Protein AF-A0A6C0CRV8-F1 (afdb_monomer)

pLDDT: mean 71.54, std 23.34, range [31.47, 97.75]

Secondary structure (DSSP, 8-state):
-----------------------------------------------GGG-----TTSPPP-EEEEEETTEEEEEETTS-EE-TT-TT-EE--EE-TTSS-EEEEEEEETTEEEEEEHHHHHHHHHH-PPPTTEEEEESS--B-TTTTS--B---GGGEEEEE---------

InterPro domains:
  IPR003615 HNH nuclease [PF13392] (116-141)
  IPR044925 His-Me finger superfamily [SSF54060] (62-166)

Organism: NCBI:txid1070528

Solvent-accessible surface area (backbone atoms only — not comparable to full-atom values): 11607 Å² total; per-residue (Å²): 138,84,87,87,83,89,83,88,90,81,90,84,85,90,83,89,82,90,80,89,75,90,81,89,78,88,89,87,78,89,86,83,90,88,84,87,84,88,79,89,74,87,70,89,73,76,76,84,82,74,75,70,81,73,65,86,78,65,77,77,91,45,75,31,69,41,73,48,73,76,34,52,34,38,33,24,50,60,25,43,35,29,49,79,88,34,95,84,50,65,42,68,54,44,78,38,89,99,53,44,50,34,28,42,78,42,49,39,49,101,89,43,69,44,78,41,46,38,52,53,51,28,43,34,43,75,76,39,84,78,54,93,62,45,46,71,45,64,77,58,98,47,57,37,83,92,45,104,47,84,28,57,56,32,30,52,89,45,50,43,77,46,75,64,86,80,75,81,81,83,80,126

Mean predicted aligned error: 17.69 Å

Structure (mmCIF, N/CA/C/O backbone):
data_AF-A0A6C0CRV8-F1
#
_entry.id   AF-A0A6C0CRV8-F1
#
loop_
_atom_site.group_PDB
_atom_site.id
_atom_site.type_symbol
_atom_site.label_atom_id
_atom_site.label_alt_id
_atom_site.label_comp_id
_atom_site.label_asym_id
_atom_site.label_entity_id
_atom_site.label_seq_id
_atom_site.pdbx_PDB_ins_code
_atom_site.Cartn_x
_atom_site.Cartn_y
_atom_site.Cartn_z
_atom_site.occupancy
_atom_site.B_iso_or_equiv
_atom_sit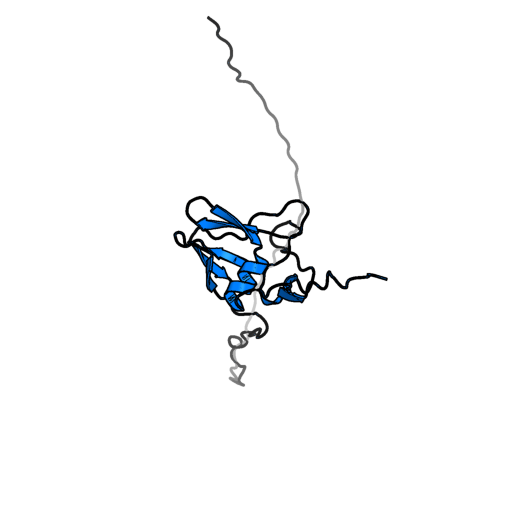e.auth_seq_id
_atom_site.auth_comp_id
_atom_site.auth_asym_id
_atom_site.auth_atom_id
_atom_site.pdbx_PDB_model_num
ATOM 1 N N . MET A 1 1 ? 33.988 26.286 45.593 1.00 41.56 1 MET A N 1
ATOM 2 C CA . MET A 1 1 ? 35.333 26.163 44.985 1.00 41.56 1 MET A CA 1
ATOM 3 C C . MET A 1 1 ? 35.196 25.039 43.976 1.00 41.56 1 MET A C 1
A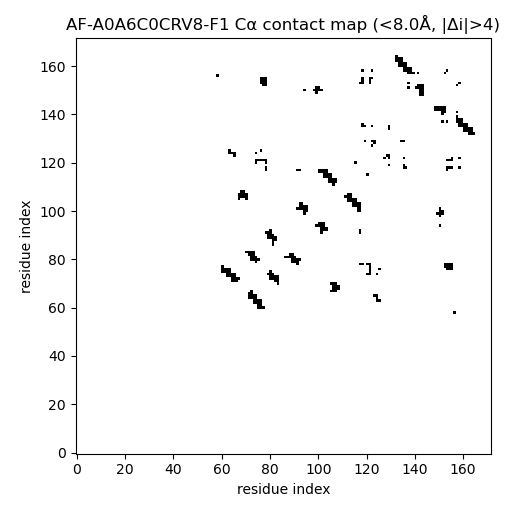TOM 5 O O . MET A 1 1 ? 34.837 23.955 44.400 1.00 41.56 1 MET A O 1
ATOM 9 N N . THR A 1 2 ? 35.120 25.309 42.676 1.00 38.22 2 THR A N 1
ATOM 10 C CA . THR A 1 2 ? 36.248 25.700 41.810 1.00 38.22 2 THR A CA 1
ATOM 11 C C . THR A 1 2 ? 35.751 26.648 40.704 1.00 38.22 2 THR A C 1
ATOM 13 O O . THR A 1 2 ? 34.666 26.449 40.167 1.00 38.22 2 THR A O 1
ATOM 16 N N . ARG A 1 3 ? 36.515 27.720 40.449 1.00 39.59 3 ARG A N 1
ATOM 17 C CA . ARG A 1 3 ? 36.376 28.679 39.330 1.00 39.59 3 ARG A CA 1
ATOM 18 C C . ARG A 1 3 ? 37.114 28.145 38.084 1.00 39.59 3 ARG A C 1
ATOM 20 O O . ARG A 1 3 ? 37.747 27.101 38.203 1.00 39.59 3 ARG A O 1
ATOM 27 N N . LEU A 1 4 ? 37.109 28.947 37.006 1.00 37.34 4 LEU A N 1
ATOM 28 C CA . LEU A 1 4 ? 37.889 28.922 35.742 1.00 37.34 4 LEU A CA 1
ATOM 29 C C . LEU A 1 4 ? 36.976 28.587 34.533 1.00 37.34 4 LEU A C 1
ATOM 31 O O . LEU A 1 4 ? 36.212 27.635 34.623 1.00 37.34 4 LEU A O 1
ATOM 35 N N . ASN A 1 5 ? 36.970 29.287 33.391 1.00 40.09 5 ASN A N 1
ATOM 36 C CA . ASN A 1 5 ? 37.781 30.411 32.909 1.00 40.09 5 ASN A CA 1
ATOM 37 C C . ASN A 1 5 ? 37.083 31.159 31.756 1.00 40.09 5 ASN A C 1
ATOM 39 O O . ASN A 1 5 ? 36.353 30.557 30.972 1.00 40.09 5 ASN A O 1
ATOM 43 N N . GLU A 1 6 ? 37.377 32.455 31.677 1.00 45.81 6 GLU A N 1
ATOM 44 C CA . GLU A 1 6 ? 37.191 33.365 30.542 1.00 45.81 6 GLU A CA 1
ATOM 45 C C . GLU A 1 6 ? 38.154 33.018 29.393 1.00 45.81 6 GLU A C 1
ATOM 47 O O . GLU A 1 6 ? 39.250 32.522 29.650 1.00 45.81 6 GLU A O 1
ATOM 52 N N . TYR A 1 7 ? 37.769 33.342 28.154 1.00 43.34 7 TYR A N 1
ATOM 53 C CA . TYR A 1 7 ? 38.692 33.624 27.049 1.00 43.34 7 TYR A CA 1
ATOM 54 C C . TYR A 1 7 ? 38.061 34.672 26.117 1.00 43.34 7 TYR A C 1
ATOM 56 O O . TYR A 1 7 ? 37.136 34.368 25.364 1.00 43.34 7 TYR A O 1
ATOM 64 N N . GLU A 1 8 ? 38.566 35.903 26.202 1.00 42.16 8 GLU A N 1
ATOM 65 C CA . GLU A 1 8 ? 38.707 36.817 25.062 1.00 42.16 8 GLU A CA 1
ATOM 66 C C . GLU A 1 8 ? 40.108 36.625 24.445 1.00 42.16 8 GLU A C 1
ATOM 68 O O . GLU A 1 8 ? 40.970 36.050 25.112 1.00 42.16 8 GLU A O 1
ATOM 73 N N . ASP A 1 9 ? 40.276 37.110 23.201 1.00 40.38 9 ASP A N 1
ATOM 74 C CA . ASP A 1 9 ? 41.509 37.421 22.427 1.00 40.38 9 ASP A CA 1
ATOM 75 C C . ASP A 1 9 ? 41.538 36.732 21.033 1.00 40.38 9 ASP A C 1
ATOM 77 O O . ASP A 1 9 ? 41.173 35.567 20.929 1.00 40.38 9 ASP A O 1
ATOM 81 N N . TYR A 1 10 ? 42.004 37.282 19.895 1.00 37.84 10 TYR A N 1
ATOM 82 C CA . TYR A 1 10 ? 42.508 38.600 19.460 1.00 37.84 10 TYR A CA 1
ATOM 83 C C . TYR A 1 10 ? 43.011 38.464 17.984 1.00 37.84 10 TYR A C 1
ATOM 85 O O . TYR A 1 10 ? 43.473 37.384 17.622 1.00 37.84 10 TYR A O 1
ATOM 93 N N . TYR A 1 11 ? 42.990 39.555 17.187 1.00 36.72 11 TYR A N 1
ATOM 94 C CA . TYR A 1 11 ? 43.581 39.781 15.828 1.00 36.72 11 TYR A CA 1
ATOM 95 C C . TYR A 1 11 ? 43.076 38.945 14.622 1.00 36.72 11 TYR A C 1
ATOM 97 O O . TYR A 1 11 ? 42.738 37.784 14.764 1.00 36.72 11 TYR A O 1
ATOM 105 N N . GLY A 1 12 ? 43.023 39.404 13.363 1.00 31.47 12 GLY A N 1
ATOM 106 C CA . GLY A 1 12 ? 43.530 40.591 12.664 1.00 31.47 12 GLY A CA 1
ATOM 107 C C . GLY A 1 12 ? 43.972 40.203 11.230 1.00 31.47 12 GLY A C 1
ATOM 108 O O . GLY A 1 12 ? 44.488 39.107 11.042 1.00 31.47 12 GLY A O 1
ATOM 109 N N . HIS A 1 13 ? 43.836 41.137 10.278 1.00 32.47 13 HIS A N 1
ATOM 110 C CA . HIS A 1 13 ? 44.572 41.265 9.000 1.00 32.47 13 HIS A CA 1
ATOM 111 C C . HIS A 1 13 ? 44.026 40.672 7.669 1.00 32.47 13 HIS A C 1
ATOM 113 O O . HIS A 1 13 ? 44.074 39.475 7.415 1.00 32.47 13 HIS A O 1
ATOM 119 N N . ASP A 1 14 ? 43.544 41.604 6.832 1.00 41.69 14 ASP A N 1
ATOM 120 C CA . ASP A 1 14 ? 43.865 41.948 5.429 1.00 41.69 14 ASP A CA 1
ATOM 121 C C . ASP A 1 14 ? 44.073 40.864 4.349 1.00 41.69 14 ASP A C 1
ATOM 123 O O . ASP A 1 14 ? 44.892 39.958 4.470 1.00 41.69 14 ASP A O 1
ATOM 127 N N . GLY A 1 15 ? 43.440 41.093 3.189 1.00 33.12 15 GLY A N 1
ATOM 128 C CA . GLY A 1 15 ? 43.755 40.420 1.925 1.00 33.12 15 GLY A CA 1
ATOM 129 C C . GLY A 1 15 ? 43.020 41.026 0.723 1.00 33.12 15 GLY A C 1
ATOM 130 O O . GLY A 1 15 ? 41.924 40.591 0.388 1.00 33.12 15 GLY A O 1
ATOM 131 N N . TYR A 1 16 ? 43.634 42.032 0.093 1.00 41.66 16 TYR A N 1
ATOM 132 C CA . TYR A 1 16 ? 43.293 42.579 -1.229 1.00 41.66 16 TYR A CA 1
ATOM 133 C C . TYR A 1 16 ? 43.469 41.531 -2.338 1.00 41.66 16 TYR A C 1
ATOM 135 O O . TYR A 1 16 ? 44.472 40.825 -2.306 1.00 41.66 16 TYR A O 1
ATOM 143 N N . TYR A 1 17 ? 42.600 41.538 -3.359 1.00 39.66 17 TYR A N 1
ATOM 144 C CA . TYR A 1 17 ? 42.992 41.266 -4.751 1.00 39.66 17 TYR A CA 1
ATOM 145 C C . TYR A 1 17 ? 42.142 42.080 -5.736 1.00 39.66 17 TYR A C 1
ATOM 147 O O . TYR A 1 17 ? 40.917 41.967 -5.764 1.00 39.66 17 TYR A O 1
ATOM 155 N N . ASP A 1 18 ? 42.856 42.883 -6.525 1.00 38.06 18 ASP A N 1
ATOM 156 C CA . ASP A 1 18 ? 42.438 43.572 -7.742 1.00 38.06 18 ASP A CA 1
ATOM 157 C C . ASP A 1 18 ? 41.927 42.600 -8.814 1.00 38.06 18 ASP A C 1
ATOM 159 O O . ASP A 1 18 ? 42.486 41.518 -9.005 1.00 38.06 18 ASP A O 1
ATOM 163 N N . TYR A 1 19 ? 40.941 43.050 -9.589 1.00 39.75 19 TYR A N 1
ATOM 164 C CA . TYR A 1 19 ? 40.805 42.665 -10.991 1.00 39.75 19 TYR A CA 1
ATOM 165 C C . TYR A 1 19 ? 40.450 43.911 -11.805 1.00 39.75 19 TYR A C 1
ATOM 167 O O . TYR A 1 19 ? 39.303 44.358 -11.822 1.00 39.75 19 TYR A O 1
ATOM 175 N N . ASP A 1 20 ? 41.465 44.456 -12.472 1.00 45.41 20 ASP A N 1
ATOM 176 C CA . ASP A 1 20 ? 41.305 45.268 -13.672 1.00 45.41 20 ASP A CA 1
ATOM 177 C C . ASP A 1 20 ? 40.748 44.388 -14.799 1.00 45.41 20 ASP A C 1
ATOM 179 O O . ASP A 1 20 ? 41.268 43.306 -15.079 1.00 45.41 20 ASP A O 1
ATOM 183 N N . SER A 1 21 ? 39.732 44.883 -15.500 1.00 42.47 21 SER A N 1
ATOM 184 C CA . SER A 1 21 ? 39.644 44.693 -16.946 1.00 42.47 21 SER A CA 1
ATOM 185 C C . SER A 1 21 ? 38.804 45.813 -17.536 1.00 42.47 21 SER A C 1
ATOM 187 O O . SER A 1 21 ? 37.580 45.846 -17.405 1.00 42.47 21 SER A O 1
ATOM 189 N N . ASP A 1 22 ? 39.514 46.713 -18.204 1.00 46.47 22 ASP A N 1
ATOM 190 C CA . ASP A 1 22 ? 39.023 47.665 -19.186 1.00 46.47 22 ASP A CA 1
ATOM 191 C C . ASP A 1 22 ? 37.931 47.080 -20.087 1.00 46.47 22 ASP A C 1
ATOM 193 O O . ASP A 1 22 ? 38.105 45.992 -20.631 1.00 46.47 22 ASP A O 1
ATOM 197 N N . HIS A 1 23 ? 36.882 47.867 -20.338 1.00 36.47 23 HIS A N 1
ATOM 198 C CA . HIS A 1 23 ? 36.414 48.167 -21.694 1.00 36.47 23 HIS A CA 1
ATOM 199 C C . HIS A 1 23 ? 35.621 49.478 -21.696 1.00 36.47 23 HIS A C 1
ATOM 201 O O . HIS A 1 23 ? 34.464 49.566 -21.290 1.00 36.47 23 HIS A O 1
ATOM 207 N N . THR A 1 24 ? 36.298 50.516 -22.174 1.00 42.22 24 THR A N 1
ATOM 208 C CA . THR A 1 24 ? 35.723 51.745 -22.707 1.00 42.22 24 THR A CA 1
ATOM 209 C C . THR A 1 24 ? 35.045 51.460 -24.049 1.00 42.22 24 THR A C 1
ATOM 211 O O . THR A 1 24 ? 35.589 50.722 -24.861 1.00 42.22 24 THR A O 1
ATOM 214 N N . TYR A 1 25 ? 33.854 52.019 -24.271 1.00 40.31 25 TYR A N 1
ATOM 215 C CA . TYR A 1 25 ? 33.506 52.914 -25.388 1.00 40.31 25 TYR A CA 1
ATOM 216 C C . TYR A 1 25 ? 32.019 53.277 -25.275 1.00 40.31 25 TYR A C 1
ATOM 218 O O . TYR A 1 25 ? 31.136 52.445 -25.470 1.00 40.31 25 TYR A O 1
ATOM 226 N N . SER A 1 26 ? 31.758 54.545 -24.960 1.00 44.75 26 SER A N 1
ATOM 227 C CA . SER A 1 26 ? 30.507 55.207 -25.318 1.00 44.75 26 SER A CA 1
ATOM 228 C C . SER A 1 26 ? 30.484 55.437 -26.826 1.00 44.75 26 SER A C 1
ATOM 230 O O . SER A 1 26 ? 31.525 55.770 -27.391 1.00 44.75 26 SER A O 1
ATOM 232 N N . ASN A 1 27 ? 29.310 55.375 -27.445 1.00 38.31 27 ASN A N 1
ATOM 233 C CA . ASN A 1 27 ? 28.951 56.317 -28.500 1.00 38.31 27 ASN A CA 1
ATOM 234 C C . ASN A 1 27 ? 27.432 56.475 -28.522 1.00 38.31 27 ASN A C 1
ATOM 236 O O . ASN A 1 27 ? 26.690 55.535 -28.793 1.00 38.31 27 ASN A O 1
ATOM 240 N N . ASP A 1 28 ? 27.033 57.686 -28.178 1.00 48.62 28 ASP A N 1
ATOM 241 C CA . ASP A 1 28 ? 25.708 58.266 -28.267 1.00 48.62 28 ASP A CA 1
ATOM 242 C C . ASP A 1 28 ? 25.838 59.358 -29.328 1.00 48.62 28 ASP A C 1
ATOM 244 O O . ASP A 1 28 ? 26.525 60.324 -29.032 1.00 48.62 28 ASP A O 1
ATOM 248 N N . GLU A 1 29 ? 25.294 59.173 -30.538 1.00 42.88 29 GLU A N 1
ATOM 249 C CA . GLU A 1 29 ? 24.911 60.254 -31.470 1.00 42.88 29 GLU A CA 1
ATOM 250 C C . GLU A 1 29 ? 23.824 59.730 -32.439 1.00 42.88 29 GLU A C 1
ATOM 252 O O . GLU A 1 29 ? 24.088 58.920 -33.328 1.00 42.88 29 GLU A O 1
ATOM 257 N N . ASN A 1 30 ? 22.577 60.128 -32.158 1.00 45.41 30 ASN A N 1
ATOM 258 C CA . ASN A 1 30 ? 21.535 60.640 -33.066 1.00 45.41 30 ASN A CA 1
ATOM 259 C C . ASN A 1 30 ? 21.743 60.518 -34.597 1.00 45.41 30 ASN A C 1
ATOM 261 O O . ASN A 1 30 ? 22.773 60.935 -35.113 1.00 45.41 30 ASN A O 1
ATOM 265 N N . ASP A 1 31 ? 20.717 60.082 -35.346 1.00 40.25 31 ASP A N 1
ATOM 266 C CA . ASP A 1 31 ? 19.766 61.000 -36.020 1.00 40.25 31 ASP A CA 1
ATOM 267 C C . ASP A 1 31 ? 18.857 60.314 -37.075 1.00 40.25 31 ASP A C 1
ATOM 269 O O . ASP A 1 31 ? 19.285 59.473 -37.863 1.00 40.25 31 ASP A O 1
ATOM 273 N N . GLU A 1 32 ? 17.603 60.781 -37.074 1.00 47.16 32 GLU A N 1
ATOM 274 C CA . GLU A 1 32 ? 16.663 60.965 -38.199 1.00 47.16 32 GLU A CA 1
ATOM 275 C C . GLU A 1 32 ? 15.833 59.800 -38.811 1.00 47.16 32 GLU A C 1
ATOM 277 O O . GLU A 1 32 ? 16.284 58.976 -39.603 1.00 47.16 32 GLU A O 1
ATOM 282 N N . ASP A 1 33 ? 14.536 59.848 -38.457 1.00 46.44 33 ASP A N 1
ATOM 283 C CA . ASP A 1 33 ? 13.328 59.907 -39.304 1.00 46.44 33 ASP A CA 1
ATOM 284 C C . ASP A 1 33 ? 13.120 58.938 -40.483 1.00 46.44 33 ASP A C 1
ATOM 286 O O . ASP A 1 33 ? 13.703 59.106 -41.546 1.00 46.44 33 ASP A O 1
ATOM 290 N N . PHE A 1 34 ? 12.081 58.087 -40.386 1.00 39.91 34 PHE A N 1
ATOM 291 C CA . PHE A 1 34 ? 11.121 57.890 -41.487 1.00 39.91 34 PHE A CA 1
ATOM 292 C C . PHE A 1 34 ? 9.712 57.505 -40.988 1.00 39.91 34 PHE A C 1
ATOM 294 O O . PHE A 1 34 ? 9.523 56.670 -40.105 1.00 39.91 34 PHE A O 1
ATOM 301 N N . ILE A 1 35 ? 8.722 58.167 -41.588 1.00 43.00 35 ILE A N 1
ATOM 302 C CA . ILE A 1 35 ? 7.283 58.199 -41.289 1.00 43.00 35 ILE A CA 1
ATOM 303 C C . ILE A 1 35 ? 6.522 57.195 -42.186 1.00 43.00 35 ILE A C 1
ATOM 305 O O . ILE A 1 35 ? 6.716 57.209 -43.394 1.00 43.00 35 ILE A O 1
ATOM 309 N N . TYR A 1 36 ? 5.654 56.395 -41.539 1.00 45.19 36 TYR A N 1
ATOM 310 C CA . TYR A 1 36 ? 4.394 55.722 -41.940 1.00 45.19 36 TYR A CA 1
ATOM 311 C C . TYR A 1 36 ? 4.273 55.008 -43.303 1.00 45.19 36 TYR A C 1
ATOM 313 O O . TYR A 1 36 ? 4.323 55.638 -44.349 1.00 45.19 36 TYR A O 1
ATOM 321 N N . ASP A 1 37 ? 3.859 53.734 -43.264 1.00 35.59 37 ASP A N 1
ATOM 322 C CA . ASP A 1 37 ? 2.534 53.379 -43.795 1.00 35.59 37 ASP A CA 1
ATOM 323 C C . ASP A 1 37 ? 1.985 52.087 -43.174 1.00 35.59 37 ASP A C 1
ATOM 325 O O . ASP A 1 37 ? 2.683 51.089 -42.992 1.00 35.59 37 ASP A O 1
ATOM 329 N N . ALA A 1 38 ? 0.709 52.152 -42.800 1.00 48.66 38 ALA A N 1
ATOM 330 C CA . ALA A 1 38 ? -0.064 51.050 -42.266 1.00 48.66 38 ALA A CA 1
ATOM 331 C C . ALA A 1 38 ? -0.729 50.297 -43.421 1.00 48.66 38 ALA A C 1
ATOM 333 O O . ALA A 1 38 ? -1.659 50.816 -44.030 1.00 48.66 38 ALA A O 1
ATOM 334 N N . GLU A 1 39 ? -0.339 49.045 -43.648 1.00 44.72 39 GLU A N 1
ATOM 335 C CA . GLU A 1 39 ? -1.225 48.070 -44.283 1.00 44.72 39 GLU A CA 1
ATOM 336 C C . GLU A 1 39 ? -1.476 46.920 -43.316 1.00 44.72 39 GLU A C 1
ATOM 338 O O . GLU A 1 39 ? -0.666 46.029 -43.070 1.00 44.72 39 GLU A O 1
ATOM 343 N N . PHE A 1 40 ? -2.650 47.031 -42.710 1.00 44.53 40 PHE A N 1
ATOM 344 C CA . PHE A 1 40 ? -3.302 46.053 -41.873 1.00 44.53 40 PHE A CA 1
ATOM 345 C C . PHE A 1 40 ? -3.641 44.834 -42.736 1.00 44.53 40 PHE A C 1
ATOM 347 O O . PHE A 1 40 ? -4.651 44.834 -43.437 1.00 44.53 40 PHE A O 1
ATOM 354 N N . ASN A 1 41 ? -2.805 43.801 -42.684 1.00 37.41 41 ASN A N 1
ATOM 355 C CA . ASN A 1 41 ? -3.185 42.473 -43.142 1.00 37.41 41 ASN A CA 1
ATOM 356 C C . ASN A 1 41 ? -3.258 41.557 -41.915 1.00 37.41 41 ASN A C 1
ATOM 358 O O . ASN A 1 41 ? -2.277 40.926 -41.524 1.00 37.41 41 ASN A O 1
ATOM 362 N N . ILE A 1 42 ? -4.422 41.565 -41.251 1.00 45.56 42 ILE A N 1
ATOM 363 C CA . ILE A 1 42 ? -4.807 40.497 -40.323 1.00 45.56 42 ILE A CA 1
ATOM 364 C C . ILE A 1 42 ? -5.121 39.288 -41.197 1.00 45.56 42 ILE A C 1
ATOM 366 O O . ILE A 1 42 ? -6.266 39.063 -41.579 1.00 45.56 42 ILE A O 1
ATOM 370 N N . ASP A 1 43 ? -4.080 38.530 -41.520 1.00 40.38 43 ASP A N 1
ATOM 371 C CA . ASP A 1 43 ? -4.239 37.107 -41.756 1.00 40.38 43 ASP A CA 1
ATOM 372 C C . ASP A 1 43 ? -4.039 36.412 -40.411 1.00 40.38 43 ASP A C 1
ATOM 374 O O . ASP A 1 43 ? -3.020 36.561 -39.735 1.00 40.38 43 ASP A O 1
ATOM 378 N N . SER A 1 44 ? -5.103 35.727 -40.007 1.00 55.22 44 SER A N 1
ATOM 379 C CA . SER A 1 44 ? -5.254 34.921 -38.805 1.00 55.22 44 SER A CA 1
ATOM 380 C C . SER A 1 44 ? -3.993 34.136 -38.448 1.00 55.22 44 SER A C 1
ATOM 382 O O . SER A 1 44 ? -3.619 33.212 -39.171 1.00 55.22 44 SER A O 1
ATOM 384 N N . TYR A 1 45 ? -3.411 34.428 -37.289 1.00 48.16 45 TYR A N 1
ATOM 385 C CA . TYR A 1 45 ? -2.581 33.460 -36.589 1.00 48.16 45 TYR A CA 1
ATOM 386 C C . TYR A 1 45 ? -3.260 33.139 -35.271 1.00 48.16 45 TYR A C 1
ATOM 388 O O . TYR A 1 45 ? -3.534 34.018 -34.456 1.00 48.16 45 TYR A O 1
ATOM 396 N N . GLU A 1 46 ? -3.641 31.871 -35.189 1.00 48.47 46 GLU A N 1
ATOM 397 C CA . GLU A 1 46 ? -4.328 31.217 -34.091 1.00 48.47 46 GLU A CA 1
ATOM 398 C C . GLU A 1 46 ? -3.647 31.534 -32.760 1.00 48.47 46 GLU A C 1
ATOM 400 O O . GLU A 1 46 ? -2.420 31.601 -32.668 1.00 48.47 46 GLU A O 1
ATOM 405 N N . ASP A 1 47 ? -4.479 31.758 -31.748 1.00 49.75 47 ASP A N 1
ATOM 406 C CA . ASP A 1 47 ? -4.076 31.989 -30.370 1.00 49.75 47 ASP A CA 1
ATOM 407 C C . ASP A 1 47 ? -3.106 30.876 -29.915 1.00 49.75 47 ASP A C 1
ATOM 409 O O . ASP A 1 47 ? -3.491 29.700 -29.911 1.00 49.75 47 ASP A O 1
ATOM 413 N N . PRO A 1 48 ? -1.840 31.187 -29.576 1.00 49.62 48 PRO A N 1
ATOM 414 C CA . PRO A 1 48 ? -0.869 30.179 -29.159 1.00 49.62 48 PRO A CA 1
ATOM 415 C C . PRO A 1 48 ? -1.188 29.552 -27.789 1.00 49.62 48 PRO A C 1
ATOM 417 O O . PRO A 1 48 ? -0.461 28.654 -27.361 1.00 49.62 48 PRO A O 1
ATOM 420 N N . ASP A 1 49 ? -2.269 29.970 -27.123 1.00 50.59 49 ASP A N 1
ATOM 421 C CA . ASP A 1 49 ? -2.608 29.527 -25.769 1.00 50.59 49 ASP A CA 1
ATOM 422 C C . ASP A 1 49 ? -3.439 28.227 -25.698 1.00 50.59 49 ASP A C 1
ATOM 424 O O . ASP A 1 49 ? -3.619 27.685 -24.606 1.00 50.59 49 ASP A O 1
ATOM 428 N N . ASP A 1 50 ? -3.877 27.653 -26.828 1.00 47.06 50 ASP A N 1
ATOM 429 C CA . ASP A 1 50 ? -4.771 26.476 -26.832 1.00 47.06 50 ASP A CA 1
ATOM 430 C C . ASP A 1 50 ? -4.113 25.131 -27.200 1.00 47.06 50 ASP A C 1
ATOM 432 O O . ASP A 1 50 ? -4.790 24.101 -27.276 1.00 47.06 50 ASP A O 1
ATOM 436 N N . ILE A 1 51 ? -2.782 25.066 -27.332 1.00 53.28 51 ILE A N 1
ATOM 437 C CA . ILE A 1 51 ? -2.067 23.774 -27.363 1.00 53.28 51 ILE A CA 1
ATOM 438 C C . ILE A 1 51 ? -1.602 23.425 -25.948 1.00 53.28 51 ILE A C 1
ATOM 440 O O . ILE A 1 51 ? -0.413 23.338 -25.636 1.00 53.28 51 ILE A O 1
ATOM 444 N N . ILE A 1 52 ? -2.570 23.165 -25.070 1.00 53.72 52 ILE A N 1
ATOM 445 C CA . ILE A 1 52 ? -2.315 22.335 -23.896 1.00 53.72 52 ILE A CA 1
ATOM 446 C C . ILE A 1 52 ? -2.123 20.926 -24.448 1.00 53.72 52 ILE A C 1
ATOM 448 O O . ILE A 1 52 ? -3.098 20.255 -24.791 1.00 53.72 52 ILE A O 1
ATOM 452 N N . TYR A 1 53 ? -0.869 20.485 -24.564 1.00 48.03 53 TYR A N 1
ATOM 453 C CA . TYR A 1 53 ? -0.540 19.078 -24.761 1.00 48.03 53 TYR A CA 1
ATOM 454 C C . TYR A 1 53 ? -1.217 18.284 -23.643 1.00 48.03 53 TYR A C 1
ATOM 456 O O . TYR A 1 53 ? -0.717 18.174 -22.524 1.00 48.03 53 TYR A O 1
ATOM 464 N N . LYS A 1 54 ? -2.413 17.775 -23.930 1.00 46.19 54 LYS A N 1
ATOM 465 C CA . LYS A 1 54 ? -3.086 16.795 -23.100 1.00 46.19 54 LYS A CA 1
ATOM 466 C C . LYS A 1 54 ? -2.321 15.511 -23.346 1.00 46.19 54 LYS A C 1
ATOM 468 O O . LYS A 1 54 ? -2.574 14.802 -24.314 1.00 46.19 54 LYS A O 1
ATOM 473 N N . ASP A 1 55 ? -1.315 15.280 -22.521 1.00 48.91 55 ASP A N 1
ATOM 474 C CA . ASP A 1 55 ? -0.665 13.989 -22.455 1.00 48.91 55 ASP A CA 1
ATOM 475 C C . ASP A 1 55 ? -1.705 12.983 -21.945 1.00 48.91 55 ASP A C 1
ATOM 477 O O . ASP A 1 55 ? -1.958 12.845 -20.748 1.00 48.91 55 ASP A O 1
ATOM 481 N N . GLU A 1 56 ? -2.405 12.345 -22.882 1.00 51.06 56 GLU A N 1
ATOM 482 C CA . GLU A 1 56 ? -3.428 11.333 -22.616 1.00 51.06 56 GLU A CA 1
ATOM 483 C C . GLU A 1 56 ? -2.831 10.040 -22.037 1.00 51.06 56 GLU A C 1
ATOM 485 O O . GLU A 1 56 ? -3.575 9.098 -21.763 1.00 51.06 56 GLU A O 1
ATOM 490 N N . THR A 1 57 ? -1.512 9.986 -21.811 1.00 54.00 57 THR A N 1
ATOM 491 C CA . THR A 1 57 ? -0.851 8.829 -21.200 1.00 54.00 57 THR A CA 1
ATOM 492 C C . THR A 1 57 ? -0.613 8.965 -19.702 1.00 54.00 57 THR A C 1
ATOM 494 O O . THR A 1 57 ? -0.362 7.955 -19.047 1.00 54.00 57 THR A O 1
ATOM 497 N N . GLN A 1 58 ? -0.760 10.160 -19.118 1.00 55.59 58 GLN A N 1
ATOM 498 C CA . GLN A 1 58 ? -0.589 10.320 -17.677 1.00 55.59 58 GLN A CA 1
ATOM 499 C C . GLN A 1 58 ? -1.864 9.889 -16.947 1.00 55.59 58 GLN A C 1
ATOM 501 O O . GLN A 1 58 ? -2.913 10.542 -17.019 1.00 55.59 58 GLN A O 1
ATOM 506 N N . SER A 1 59 ? -1.786 8.753 -16.252 1.00 63.88 59 SER A N 1
ATOM 507 C CA . SER A 1 59 ? -2.867 8.272 -15.400 1.00 63.88 59 SER A CA 1
ATOM 508 C C . SER A 1 59 ? -3.292 9.386 -14.431 1.00 63.88 59 SER A C 1
ATOM 510 O O . SER A 1 59 ? -2.475 9.990 -13.734 1.00 63.88 59 SER A O 1
ATOM 512 N N . ARG A 1 60 ? -4.590 9.728 -14.424 1.00 80.31 60 ARG A N 1
ATOM 513 C CA . ARG A 1 60 ? -5.104 10.777 -13.532 1.00 80.31 60 ARG A CA 1
ATOM 514 C C . ARG A 1 60 ? -4.815 10.377 -12.091 1.00 80.31 60 ARG A C 1
ATOM 516 O O . ARG A 1 60 ? -5.149 9.268 -11.687 1.00 80.31 60 ARG A O 1
ATOM 523 N N . PHE A 1 61 ? -4.233 11.292 -11.325 1.00 89.44 61 PHE A N 1
ATOM 524 C CA . PHE A 1 61 ? -4.015 11.089 -9.900 1.00 89.44 61 PHE A CA 1
ATOM 525 C C . PHE A 1 61 ? -5.355 10.842 -9.189 1.00 89.44 61 PHE A C 1
ATOM 527 O O . PHE A 1 61 ? -6.264 11.674 -9.251 1.00 89.44 61 PHE A O 1
ATOM 534 N N . GLU A 1 62 ? -5.482 9.689 -8.538 1.00 95.06 62 GLU A N 1
ATOM 535 C CA . GLU A 1 62 ? -6.723 9.195 -7.934 1.00 95.06 62 GLU A CA 1
ATOM 536 C C . GLU A 1 62 ? -6.444 8.659 -6.526 1.00 95.06 62 GLU A C 1
ATOM 538 O O . GLU A 1 62 ? -5.395 8.065 -6.284 1.00 95.06 62 GLU A O 1
ATOM 543 N N . TRP A 1 63 ? -7.400 8.838 -5.607 1.00 95.44 63 TRP A N 1
ATOM 544 C CA . TRP A 1 63 ? -7.402 8.236 -4.271 1.00 95.44 63 TRP A CA 1
ATOM 545 C C . TRP A 1 63 ? -8.565 7.260 -4.122 1.00 95.44 63 TRP A C 1
ATOM 547 O O . TRP A 1 63 ? -9.686 7.564 -4.533 1.00 95.44 63 TRP A O 1
ATOM 557 N N . ARG A 1 64 ? -8.324 6.125 -3.461 1.00 96.69 64 ARG A N 1
ATOM 558 C CA . ARG A 1 64 ? -9.352 5.143 -3.103 1.00 96.69 64 ARG A CA 1
ATOM 559 C C . ARG A 1 64 ? -9.254 4.712 -1.653 1.00 96.69 64 ARG A C 1
ATOM 561 O O . ARG A 1 64 ? -8.172 4.626 -1.081 1.00 96.69 64 ARG A O 1
ATOM 568 N N . SER A 1 65 ? -10.408 4.409 -1.071 1.00 95.62 65 SER A N 1
ATOM 569 C CA . SER A 1 65 ? -10.494 3.886 0.288 1.00 95.62 65 SER A CA 1
ATOM 570 C C . SER A 1 65 ? -10.341 2.369 0.298 1.00 95.62 65 SER A C 1
ATOM 572 O O . SER A 1 65 ? -10.997 1.682 -0.481 1.00 95.62 65 SER A O 1
ATOM 574 N N . ILE A 1 66 ? -9.548 1.849 1.230 1.00 95.69 66 ILE A N 1
ATOM 575 C CA . ILE A 1 66 ? -9.487 0.418 1.545 1.00 95.69 66 ILE A CA 1
ATOM 576 C C . ILE A 1 66 ? -9.632 0.219 3.051 1.00 95.69 66 ILE A C 1
ATOM 578 O O . ILE A 1 66 ? -9.086 0.990 3.842 1.00 95.69 66 ILE A O 1
ATOM 582 N N . THR A 1 67 ? -10.359 -0.820 3.456 1.00 94.94 67 THR A N 1
ATOM 583 C CA . THR A 1 67 ? -10.492 -1.210 4.862 1.00 94.94 67 THR A CA 1
ATOM 584 C C . THR A 1 67 ? -9.751 -2.516 5.102 1.00 94.94 67 THR A C 1
ATOM 586 O O . THR A 1 67 ? -10.026 -3.524 4.459 1.00 94.94 67 THR A O 1
ATOM 589 N N . ILE A 1 68 ? -8.815 -2.490 6.047 1.00 92.62 68 ILE A N 1
ATOM 590 C CA . ILE A 1 68 ? -8.005 -3.634 6.457 1.00 92.62 68 ILE A CA 1
ATOM 591 C C . ILE A 1 68 ? -8.196 -3.821 7.959 1.00 92.62 68 ILE A C 1
ATOM 593 O O . ILE A 1 68 ? -7.713 -3.019 8.763 1.00 92.62 68 ILE A O 1
ATOM 597 N N . GLY A 1 69 ? -8.916 -4.879 8.335 1.00 90.88 69 GLY A N 1
ATOM 598 C CA . GLY A 1 69 ? -9.345 -5.075 9.719 1.00 90.88 69 GLY A CA 1
ATOM 599 C C . GLY A 1 69 ? -10.150 -3.869 10.215 1.00 90.88 69 GLY A C 1
ATOM 600 O O . GLY A 1 69 ? -11.113 -3.463 9.570 1.00 90.88 69 GLY A O 1
ATOM 601 N N . ASP A 1 70 ? -9.711 -3.267 11.321 1.00 88.94 70 ASP A N 1
ATOM 602 C CA . ASP A 1 70 ? -10.338 -2.087 11.936 1.00 88.94 70 ASP A CA 1
ATOM 603 C C . ASP A 1 70 ? -9.875 -0.737 11.341 1.00 88.94 70 ASP A C 1
ATOM 605 O O . ASP A 1 70 ? -10.308 0.323 11.803 1.00 88.94 70 ASP A O 1
ATOM 609 N N . THR A 1 71 ? -8.966 -0.734 10.357 1.00 90.69 71 THR A N 1
ATOM 610 C CA . THR A 1 71 ? -8.375 0.500 9.812 1.00 90.69 71 THR A CA 1
ATOM 611 C C . THR A 1 71 ? -8.842 0.771 8.387 1.00 90.69 71 THR A C 1
ATOM 613 O O . THR A 1 71 ? -8.618 -0.037 7.491 1.00 90.69 71 THR A O 1
ATOM 616 N N . THR A 1 72 ? -9.408 1.957 8.153 1.00 93.94 72 THR A N 1
ATOM 617 C CA . THR A 1 72 ? -9.692 2.468 6.803 1.00 93.94 72 THR A CA 1
ATOM 618 C C . THR A 1 72 ? -8.599 3.437 6.371 1.00 93.94 72 THR A C 1
ATOM 620 O O . THR A 1 72 ? -8.366 4.431 7.049 1.00 93.94 72 THR A O 1
ATOM 623 N N . LEU A 1 73 ? -7.943 3.168 5.247 1.00 94.50 73 LEU A N 1
ATOM 624 C CA . LEU A 1 73 ? -6.884 3.992 4.659 1.00 94.50 73 LEU A CA 1
ATOM 625 C C . LEU A 1 73 ? -7.381 4.637 3.361 1.00 94.50 73 LEU A C 1
ATOM 627 O O . LEU A 1 73 ? -8.213 4.049 2.671 1.00 94.50 73 LEU A O 1
ATOM 631 N N . GLN A 1 74 ? -6.841 5.803 3.004 1.00 95.75 74 GLN A N 1
ATOM 632 C CA . GLN A 1 74 ? -6.895 6.304 1.626 1.00 95.75 74 GLN A CA 1
ATOM 633 C C . GLN A 1 74 ? -5.564 5.992 0.944 1.00 95.75 74 GLN A C 1
ATOM 635 O O . GLN A 1 74 ? -4.504 6.278 1.503 1.00 95.75 74 GLN A O 1
ATOM 640 N N . ILE A 1 75 ? -5.622 5.420 -0.252 1.00 96.81 75 ILE A N 1
ATOM 641 C CA . ILE A 1 75 ? -4.472 4.991 -1.047 1.00 96.81 75 ILE A CA 1
ATOM 642 C C . ILE A 1 75 ? -4.527 5.712 -2.390 1.00 96.81 75 ILE A C 1
ATOM 644 O O . ILE A 1 75 ? -5.552 5.645 -3.072 1.00 96.81 75 ILE A O 1
ATOM 648 N N . SER A 1 76 ? -3.459 6.411 -2.770 1.00 96.50 76 SER A N 1
ATOM 649 C CA . SER A 1 76 ? -3.350 6.979 -4.111 1.00 96.50 76 SER A CA 1
ATOM 650 C C . SER A 1 76 ? -2.916 5.915 -5.117 1.00 96.50 76 SER A C 1
ATOM 652 O O . SER A 1 76 ? -2.231 4.952 -4.765 1.00 96.50 76 SER A O 1
ATOM 654 N N . ASN A 1 77 ? -3.222 6.124 -6.397 1.00 95.88 77 ASN A N 1
ATOM 655 C CA . ASN A 1 77 ? -2.693 5.297 -7.487 1.00 95.88 77 ASN A CA 1
ATOM 656 C C . ASN A 1 77 ? -1.165 5.407 -7.663 1.00 95.88 77 ASN A C 1
ATOM 658 O O . ASN A 1 77 ? -0.621 4.715 -8.513 1.00 95.88 77 ASN A O 1
ATOM 662 N N . THR A 1 78 ? -0.481 6.249 -6.882 1.00 94.38 78 THR A N 1
ATOM 663 C CA . THR A 1 78 ? 0.983 6.440 -6.874 1.00 94.38 78 THR A CA 1
ATOM 664 C C . THR A 1 78 ? 1.659 5.881 -5.611 1.00 94.38 78 THR A C 1
ATOM 666 O O . THR A 1 78 ? 2.840 6.107 -5.353 1.00 94.38 78 THR A O 1
ATOM 669 N N . GLY A 1 79 ? 0.905 5.184 -4.752 1.00 94.50 79 GLY A N 1
ATOM 670 C CA . GLY A 1 79 ? 1.435 4.595 -3.518 1.00 94.50 79 GLY A CA 1
ATOM 671 C C . GLY A 1 79 ? 1.584 5.549 -2.335 1.00 94.50 79 GLY A C 1
ATOM 672 O O . GLY A 1 79 ? 2.216 5.186 -1.341 1.00 94.50 79 GLY A O 1
ATOM 673 N N . ALA A 1 80 ? 0.987 6.741 -2.396 1.00 94.44 80 ALA A N 1
ATOM 674 C CA . ALA A 1 80 ? 0.817 7.585 -1.221 1.00 94.44 80 ALA A CA 1
ATOM 675 C C . ALA A 1 80 ? -0.318 7.032 -0.348 1.00 94.44 80 ALA A C 1
ATOM 677 O O . ALA A 1 80 ? -1.377 6.645 -0.842 1.00 94.44 80 ALA A O 1
ATOM 678 N N . ILE A 1 81 ? -0.109 7.008 0.965 1.00 95.25 81 ILE A N 1
ATOM 679 C CA . ILE A 1 81 ? -1.071 6.479 1.933 1.00 95.25 81 ILE A CA 1
ATOM 680 C C . ILE A 1 81 ? -1.418 7.553 2.944 1.00 95.25 81 ILE A C 1
ATOM 682 O O . ILE A 1 81 ? -0.530 8.131 3.568 1.00 95.25 81 ILE A O 1
ATOM 686 N N . GLN A 1 82 ? -2.711 7.763 3.157 1.00 93.88 82 GLN A N 1
ATOM 687 C CA . GLN A 1 82 ? -3.242 8.663 4.167 1.00 93.88 82 GLN A CA 1
ATOM 688 C C . GLN A 1 82 ? -4.049 7.875 5.207 1.00 93.88 82 GLN A C 1
ATOM 690 O O . GLN A 1 82 ? -4.952 7.098 4.887 1.00 93.88 82 GLN A O 1
ATOM 695 N N . TYR A 1 83 ? -3.714 8.098 6.478 1.00 88.56 83 TYR A N 1
ATOM 696 C CA . TYR A 1 83 ? -4.413 7.507 7.618 1.00 88.56 83 TYR A CA 1
ATOM 697 C C . TYR A 1 83 ? -5.735 8.243 7.910 1.00 88.56 83 TYR A C 1
ATOM 699 O O . TYR A 1 83 ? -5.817 9.457 7.717 1.00 88.56 83 TYR A O 1
ATOM 707 N N . PRO A 1 84 ? -6.753 7.556 8.466 1.00 78.88 84 PRO A N 1
ATOM 708 C CA . PRO A 1 84 ? -8.135 8.051 8.524 1.00 78.88 84 PRO A CA 1
ATOM 709 C C . PRO A 1 84 ? -8.334 9.342 9.332 1.00 78.88 84 PRO A C 1
ATOM 711 O O . PRO A 1 84 ? -9.325 10.036 9.136 1.00 78.88 84 PRO A O 1
ATOM 714 N N . ASN A 1 85 ? -7.395 9.689 10.218 1.00 71.88 85 ASN A N 1
ATOM 715 C CA . ASN A 1 85 ? -7.513 10.837 11.122 1.00 71.88 85 ASN A CA 1
ATOM 716 C C . ASN A 1 85 ? -6.502 11.957 10.842 1.00 71.88 85 ASN A C 1
ATOM 718 O O . ASN A 1 85 ? -6.303 12.817 11.699 1.00 71.88 85 ASN A O 1
ATOM 722 N N . SER A 1 86 ? -5.819 11.960 9.694 1.00 67.50 86 SER A N 1
ATOM 723 C CA . SER A 1 86 ? -4.917 13.066 9.373 1.00 67.50 86 SER A CA 1
ATOM 724 C C . SER A 1 86 ? -4.705 13.238 7.879 1.00 67.50 86 SER A C 1
ATOM 726 O O . SER A 1 86 ? -4.023 12.439 7.242 1.00 67.50 86 SER A O 1
ATOM 728 N N . ILE A 1 87 ? -5.205 14.357 7.350 1.00 64.50 87 ILE A N 1
ATOM 729 C CA . ILE A 1 87 ? -4.921 14.781 5.975 1.00 64.50 87 ILE A CA 1
ATOM 730 C C . ILE A 1 87 ? -3.443 15.135 5.755 1.00 64.50 87 ILE A C 1
ATOM 732 O O . ILE A 1 87 ? -2.958 15.072 4.632 1.00 64.50 87 ILE A O 1
ATOM 736 N N . PHE A 1 88 ? -2.726 15.474 6.832 1.00 71.56 88 PHE A N 1
ATOM 737 C CA . PHE A 1 88 ? -1.314 15.855 6.802 1.00 71.56 88 PHE A CA 1
ATOM 738 C C . PHE A 1 88 ? -0.366 14.669 7.003 1.00 71.56 88 PHE A C 1
ATOM 740 O O . PHE A 1 88 ? 0.836 14.814 6.808 1.00 71.56 88 PHE A O 1
ATOM 747 N N . ASN A 1 89 ? -0.879 13.499 7.396 1.00 81.06 89 ASN A N 1
ATOM 748 C CA . ASN A 1 89 ? -0.063 12.308 7.616 1.00 81.06 89 ASN A CA 1
ATOM 749 C C . ASN A 1 89 ? -0.110 11.401 6.384 1.00 81.06 89 ASN A C 1
ATOM 751 O O . ASN A 1 89 ? -0.702 10.318 6.413 1.00 81.06 89 ASN A O 1
ATOM 755 N N . ILE A 1 90 ? 0.478 11.900 5.296 1.00 89.75 90 ILE A N 1
ATOM 756 C CA . ILE A 1 90 ? 0.718 11.130 4.078 1.00 89.75 90 ILE A CA 1
ATOM 757 C C . ILE A 1 90 ? 2.087 10.459 4.201 1.00 89.75 90 ILE A C 1
ATOM 759 O O . ILE A 1 90 ? 3.082 11.111 4.514 1.00 89.75 90 ILE A O 1
ATOM 763 N N . THR A 1 91 ? 2.145 9.157 3.947 1.00 91.75 91 THR A N 1
ATOM 764 C CA . THR A 1 91 ? 3.388 8.381 3.921 1.00 91.75 91 THR A CA 1
ATOM 765 C C . THR A 1 91 ? 3.506 7.592 2.625 1.00 91.75 91 THR A C 1
ATOM 767 O O . THR A 1 91 ? 2.503 7.205 2.036 1.00 91.75 91 THR A O 1
ATOM 770 N N . TYR A 1 92 ? 4.741 7.309 2.217 1.00 91.88 92 TYR A N 1
ATOM 771 C CA . TYR A 1 92 ? 5.067 6.375 1.134 1.00 91.88 92 TYR A CA 1
ATOM 772 C C . TYR A 1 92 ? 5.594 5.038 1.678 1.00 91.88 92 TYR A C 1
ATOM 774 O O . TYR A 1 92 ? 6.165 4.235 0.943 1.00 91.88 92 TYR A O 1
ATOM 782 N N . GLY A 1 93 ? 5.431 4.810 2.985 1.00 92.56 93 GLY A N 1
ATOM 783 C CA . GLY A 1 93 ? 5.933 3.639 3.687 1.00 92.56 93 GLY A CA 1
ATOM 784 C C . GLY A 1 93 ? 7.381 3.750 4.142 1.00 92.56 93 GLY A C 1
ATOM 785 O O . GLY A 1 93 ? 8.117 4.676 3.803 1.00 92.56 93 GLY A O 1
ATOM 786 N N . ASN A 1 94 ? 7.778 2.763 4.937 1.00 92.25 94 ASN A N 1
ATOM 787 C CA . ASN A 1 94 ? 9.140 2.584 5.411 1.00 92.25 94 ASN A CA 1
ATOM 788 C C . ASN A 1 94 ? 9.871 1.573 4.522 1.00 92.25 94 ASN A C 1
ATOM 790 O O . ASN A 1 94 ? 9.260 0.588 4.099 1.00 92.25 94 ASN A O 1
ATOM 794 N N . PRO A 1 95 ? 11.172 1.767 4.263 1.00 92.06 95 PRO A N 1
ATOM 795 C CA . PRO A 1 95 ? 11.992 0.773 3.587 1.00 92.06 95 PRO A CA 1
ATOM 796 C C . PRO A 1 95 ? 11.998 -0.582 4.290 1.00 92.06 95 PRO A C 1
ATOM 798 O O . PRO A 1 95 ? 12.136 -0.652 5.512 1.00 92.06 95 PRO A O 1
ATOM 801 N N . VAL A 1 96 ? 11.946 -1.659 3.507 1.00 92.50 96 VAL A N 1
ATOM 802 C CA . VAL A 1 96 ? 12.197 -3.015 4.001 1.00 92.50 96 VAL A CA 1
ATOM 803 C C . VAL A 1 96 ? 13.683 -3.346 3.801 1.00 92.50 96 VAL A C 1
ATOM 805 O O . VAL A 1 96 ? 14.138 -3.393 2.653 1.00 92.50 96 VAL A O 1
ATOM 808 N N . PRO A 1 97 ? 14.466 -3.565 4.880 1.00 90.56 97 PRO A N 1
ATOM 809 C CA . PRO A 1 97 ? 15.914 -3.752 4.788 1.00 90.56 97 PRO A CA 1
ATOM 810 C C . PRO A 1 97 ? 16.327 -4.856 3.812 1.00 90.56 97 PRO A C 1
ATOM 812 O O . PRO A 1 97 ? 15.786 -5.957 3.842 1.00 90.56 97 PRO A O 1
ATOM 815 N N . GLY A 1 98 ? 17.315 -4.559 2.964 1.00 89.44 98 GLY A N 1
ATOM 816 C CA . GLY A 1 98 ? 17.835 -5.504 1.970 1.00 89.44 98 GLY A CA 1
ATOM 817 C C . GLY A 1 98 ? 16.939 -5.709 0.746 1.00 89.44 98 GLY A C 1
ATOM 818 O O . GLY A 1 98 ? 17.256 -6.554 -0.085 1.00 89.44 98 GLY A O 1
ATOM 819 N N . THR A 1 99 ? 15.847 -4.950 0.609 1.00 90.31 99 THR A N 1
ATOM 820 C CA . THR A 1 99 ? 14.920 -5.061 -0.524 1.00 90.31 99 THR A CA 1
ATOM 821 C C . THR A 1 99 ? 14.583 -3.684 -1.114 1.00 90.31 99 THR A C 1
ATOM 823 O O . THR A 1 99 ? 14.682 -2.676 -0.409 1.00 90.31 99 THR A O 1
ATOM 826 N N . PRO A 1 100 ? 14.139 -3.621 -2.381 1.00 90.50 100 PRO A N 1
ATOM 827 C CA . PRO A 1 100 ? 13.631 -2.393 -3.000 1.00 90.50 100 PRO A CA 1
ATOM 828 C C . PRO A 1 100 ? 12.192 -2.041 -2.573 1.00 90.50 100 PRO A C 1
ATOM 830 O O . PRO A 1 100 ? 11.620 -1.073 -3.075 1.00 90.50 100 PRO A O 1
ATOM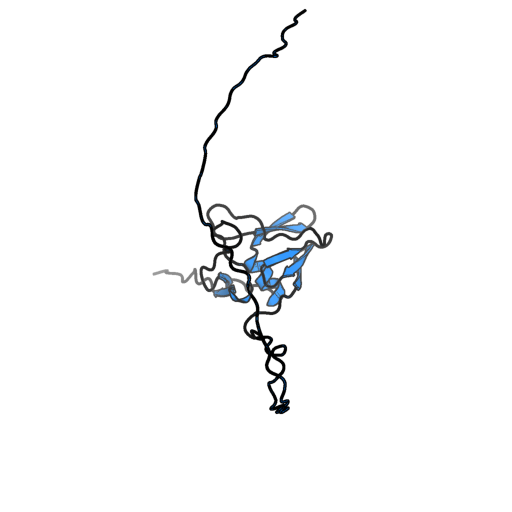 833 N N . TYR A 1 101 ? 11.585 -2.810 -1.666 1.00 93.12 101 TYR A N 1
ATOM 834 C CA . TYR A 1 101 ? 10.191 -2.643 -1.275 1.00 93.12 101 TYR A CA 1
ATOM 835 C C . TYR A 1 101 ? 10.018 -1.705 -0.082 1.00 93.12 101 TYR A C 1
ATOM 837 O O . TYR A 1 101 ? 10.902 -1.528 0.762 1.00 93.12 101 TYR A O 1
ATOM 845 N N . ARG A 1 102 ? 8.812 -1.144 0.013 1.00 94.50 102 ARG A N 1
ATOM 846 C CA . ARG A 1 102 ? 8.348 -0.354 1.153 1.00 94.50 102 ARG A CA 1
ATOM 847 C C . ARG A 1 102 ? 7.109 -0.985 1.765 1.00 94.50 102 ARG A C 1
ATOM 849 O O . ARG A 1 102 ? 6.316 -1.607 1.056 1.00 94.50 102 ARG A O 1
ATOM 856 N N . CYS A 1 103 ? 6.933 -0.800 3.067 1.00 96.44 103 CYS A N 1
ATOM 857 C CA . CYS A 1 103 ? 5.766 -1.284 3.791 1.00 96.44 103 CYS A CA 1
ATOM 858 C C . CYS A 1 103 ? 5.251 -0.275 4.823 1.00 96.44 103 CYS A C 1
ATOM 860 O O . CYS A 1 103 ? 5.953 0.649 5.240 1.00 96.44 103 CYS A O 1
ATOM 862 N N . ILE A 1 104 ? 4.014 -0.478 5.264 1.00 94.75 104 ILE A N 1
ATOM 863 C CA . ILE A 1 104 ? 3.451 0.178 6.446 1.00 94.75 104 ILE A CA 1
ATOM 864 C C . ILE A 1 104 ? 2.905 -0.856 7.419 1.00 94.75 104 ILE A C 1
ATOM 866 O O . ILE A 1 104 ? 2.446 -1.922 7.012 1.00 94.75 104 ILE A O 1
ATOM 870 N N . ALA A 1 105 ? 2.907 -0.508 8.702 1.00 92.69 105 ALA A N 1
ATOM 871 C CA . ALA A 1 105 ? 2.193 -1.260 9.719 1.00 92.69 105 ALA A CA 1
ATOM 872 C C . ALA A 1 105 ? 0.742 -0.763 9.794 1.00 92.69 105 ALA A C 1
ATOM 874 O O . ALA A 1 105 ? 0.490 0.394 10.130 1.00 92.69 105 ALA A O 1
ATOM 875 N N . VAL A 1 106 ? -0.213 -1.645 9.510 1.00 91.31 106 VAL A N 1
ATOM 876 C CA . VAL A 1 106 ? -1.651 -1.372 9.585 1.00 91.31 106 VAL A CA 1
ATOM 877 C C . VAL A 1 106 ? -2.226 -2.076 10.804 1.00 91.31 106 VAL A C 1
ATOM 879 O O . VAL A 1 106 ? -1.971 -3.261 11.028 1.00 91.31 106 VAL A O 1
ATOM 882 N N . LYS A 1 107 ? -3.012 -1.354 11.604 1.00 89.38 107 LYS A N 1
ATOM 883 C CA . LYS A 1 107 ? -3.702 -1.931 12.759 1.00 89.38 107 LYS A CA 1
ATOM 884 C C . LYS A 1 107 ? -4.858 -2.804 12.273 1.00 89.38 107 LYS A C 1
ATOM 886 O O . LYS A 1 107 ? -5.831 -2.288 11.730 1.00 89.38 107 LYS A O 1
ATOM 891 N N . PHE A 1 108 ? -4.759 -4.110 12.486 1.00 86.88 108 PHE A N 1
ATOM 892 C CA . PHE A 1 108 ? -5.776 -5.067 12.067 1.00 86.88 108 PHE A CA 1
ATOM 893 C C . PHE A 1 108 ? -6.892 -5.198 13.111 1.00 86.88 108 PHE A C 1
ATOM 895 O O . PHE A 1 108 ? -8.061 -5.233 12.747 1.00 86.88 108 PHE A O 1
ATOM 902 N N . ASN A 1 109 ? -6.552 -5.221 14.405 1.00 88.38 109 ASN A N 1
ATOM 903 C CA . ASN A 1 109 ? -7.523 -5.198 15.507 1.00 88.38 109 ASN A CA 1
ATOM 904 C C . ASN A 1 109 ? -6.926 -4.569 16.786 1.00 88.38 109 ASN A C 1
ATOM 906 O O . ASN A 1 109 ? -5.836 -3.986 16.762 1.00 88.38 109 ASN A O 1
ATOM 910 N N . GLN A 1 110 ? -7.635 -4.636 17.920 1.00 80.88 110 GLN A N 1
ATOM 911 C CA . GLN A 1 110 ? -7.101 -4.221 19.222 1.00 80.88 110 GLN A CA 1
ATOM 912 C C . GLN A 1 110 ? -5.861 -5.059 19.591 1.00 80.88 110 GLN A C 1
ATOM 914 O O . GLN A 1 110 ? -5.982 -6.133 20.170 1.00 80.88 110 GLN A O 1
ATOM 919 N N . ASN A 1 111 ? -4.677 -4.505 19.305 1.00 85.94 111 ASN A N 1
ATOM 920 C CA . ASN A 1 111 ? -3.325 -5.013 19.596 1.00 85.94 111 ASN A CA 1
ATOM 921 C C . ASN A 1 111 ? -2.648 -5.858 18.500 1.00 85.94 111 ASN A C 1
ATOM 923 O O . ASN A 1 111 ? -1.515 -6.281 18.713 1.00 85.94 111 ASN A O 1
ATOM 927 N N . ASP A 1 112 ? -3.266 -6.046 17.331 1.00 91.75 112 ASP A N 1
ATOM 928 C CA . ASP A 1 112 ? -2.611 -6.666 16.166 1.00 91.75 112 ASP A CA 1
ATOM 929 C C . ASP A 1 112 ? -2.256 -5.603 15.118 1.00 91.75 112 ASP A C 1
ATOM 931 O O . ASP A 1 112 ? -3.126 -4.868 14.640 1.00 91.75 112 ASP A O 1
ATOM 935 N N . TYR A 1 113 ? -0.975 -5.534 14.756 1.00 91.62 113 TYR A N 1
ATOM 936 C CA . TYR A 1 113 ? -0.461 -4.722 13.656 1.00 91.62 113 TYR A CA 1
ATOM 937 C C . TYR A 1 113 ? 0.205 -5.640 12.642 1.00 91.62 113 TYR A C 1
ATOM 939 O O . TYR A 1 113 ? 1.059 -6.452 12.996 1.00 91.62 113 TYR A O 1
ATOM 947 N N . ARG A 1 114 ? -0.146 -5.471 11.370 1.00 93.88 114 ARG A N 1
ATOM 948 C CA . ARG A 1 114 ? 0.405 -6.260 10.268 1.00 93.88 114 ARG A CA 1
ATOM 949 C C . ARG A 1 114 ? 1.106 -5.356 9.280 1.00 93.88 114 ARG A C 1
ATOM 951 O O . ARG A 1 114 ? 0.621 -4.267 8.980 1.00 93.88 114 ARG A O 1
ATOM 958 N N . ASN A 1 115 ? 2.244 -5.817 8.780 1.00 95.12 115 ASN A N 1
ATOM 959 C CA . ASN A 1 115 ? 2.955 -5.110 7.730 1.00 95.12 115 ASN A CA 1
ATOM 960 C C . ASN A 1 115 ? 2.329 -5.443 6.378 1.00 95.12 115 ASN A C 1
ATOM 962 O O . ASN A 1 115 ? 2.125 -6.614 6.070 1.00 95.12 115 ASN A O 1
ATOM 966 N N . TYR A 1 116 ? 2.069 -4.411 5.587 1.00 96.12 116 TYR A N 1
ATOM 967 C CA . TYR A 1 116 ? 1.596 -4.524 4.214 1.00 96.12 116 TYR A CA 1
ATOM 968 C C . TYR A 1 116 ? 2.562 -3.801 3.292 1.00 96.12 116 TYR A C 1
ATOM 970 O O . TYR A 1 116 ? 2.979 -2.677 3.596 1.00 96.12 116 TYR A O 1
ATOM 978 N N . TYR A 1 117 ? 2.917 -4.433 2.176 1.00 97.19 117 TYR A N 1
ATOM 979 C CA . TYR A 1 117 ? 3.678 -3.758 1.138 1.00 97.19 117 TYR A CA 1
ATOM 980 C C . TYR A 1 117 ? 2.821 -2.698 0.452 1.00 97.19 117 TYR A C 1
ATOM 982 O O . TYR A 1 117 ? 1.616 -2.866 0.276 1.00 97.19 117 TYR A O 1
ATOM 990 N N . ILE A 1 118 ? 3.447 -1.588 0.061 1.00 97.12 118 ILE A N 1
ATOM 991 C CA . ILE A 1 118 ? 2.722 -0.482 -0.578 1.00 97.12 118 ILE A CA 1
ATOM 992 C C . ILE A 1 118 ? 2.094 -0.930 -1.900 1.00 97.12 118 ILE A C 1
ATOM 994 O O . ILE A 1 118 ? 0.932 -0.620 -2.143 1.00 97.12 118 ILE A O 1
ATOM 998 N N . HIS A 1 119 ? 2.824 -1.686 -2.725 1.00 96.69 119 HIS A N 1
ATOM 999 C CA . HIS A 1 119 ? 2.310 -2.171 -4.009 1.00 96.69 119 HIS A CA 1
ATOM 1000 C C . HIS A 1 119 ? 1.070 -3.062 -3.846 1.00 96.69 119 HIS A C 1
ATOM 1002 O O . HIS A 1 119 ? 0.113 -2.894 -4.597 1.00 96.69 119 HIS A O 1
ATOM 1008 N N . ASP A 1 120 ? 1.027 -3.922 -2.824 1.00 97.56 120 ASP A N 1
ATOM 1009 C CA . ASP A 1 120 ? -0.165 -4.723 -2.522 1.00 97.56 120 ASP A CA 1
ATOM 1010 C C . ASP A 1 120 ? -1.356 -3.832 -2.165 1.00 97.56 120 ASP A C 1
ATOM 1012 O O . ASP A 1 120 ? -2.469 -4.051 -2.634 1.00 97.56 120 ASP A O 1
ATOM 1016 N N . LEU A 1 121 ? -1.138 -2.801 -1.342 1.00 97.56 121 LEU A N 1
ATOM 1017 C CA . LEU A 1 121 ? -2.197 -1.875 -0.934 1.00 97.56 121 LEU A CA 1
ATOM 1018 C C . LEU A 1 121 ? -2.746 -1.073 -2.114 1.00 97.56 121 LEU A C 1
ATOM 1020 O O . LEU A 1 121 ? -3.959 -0.889 -2.212 1.00 97.56 121 LEU A O 1
ATOM 1024 N N . VAL A 1 122 ? -1.867 -0.613 -3.007 1.00 97.75 122 VAL A N 1
ATOM 1025 C CA . VAL A 1 122 ? -2.255 0.078 -4.242 1.00 97.75 122 VAL A CA 1
ATOM 1026 C C . VAL A 1 122 ? -3.069 -0.857 -5.127 1.00 97.75 122 VAL A C 1
ATOM 1028 O O . VAL A 1 122 ? -4.159 -0.488 -5.555 1.00 97.75 122 VAL A O 1
ATOM 1031 N N . TRP A 1 123 ? -2.609 -2.091 -5.337 1.00 97.75 123 TRP A N 1
ATOM 1032 C CA . TRP A 1 123 ? -3.372 -3.077 -6.096 1.00 97.75 123 TRP A CA 1
ATOM 1033 C C . TRP A 1 123 ? -4.751 -3.316 -5.483 1.00 97.75 123 TRP A C 1
ATOM 1035 O O . TRP A 1 123 ? -5.766 -3.174 -6.163 1.00 97.75 123 TRP A O 1
ATOM 1045 N N . MET A 1 124 ? -4.811 -3.607 -4.183 1.00 97.50 124 MET A N 1
ATOM 1046 C CA . MET A 1 124 ? -6.066 -3.934 -3.513 1.00 97.50 124 MET A CA 1
ATOM 1047 C C . MET A 1 124 ? -7.063 -2.776 -3.511 1.00 97.50 124 MET A C 1
ATOM 1049 O O . MET A 1 124 ? -8.260 -3.000 -3.683 1.00 97.50 124 MET A O 1
ATOM 1053 N N . ALA A 1 125 ? -6.599 -1.533 -3.378 1.00 97.50 125 ALA A N 1
ATOM 1054 C CA . ALA A 1 125 ? -7.483 -0.373 -3.413 1.00 97.50 125 ALA A CA 1
ATOM 1055 C C . ALA A 1 125 ? -8.124 -0.153 -4.799 1.00 97.50 125 ALA A C 1
ATOM 1057 O O . ALA A 1 125 ? -9.247 0.349 -4.887 1.00 97.50 125 ALA A O 1
ATOM 1058 N N . PHE A 1 126 ? -7.438 -0.526 -5.885 1.00 97.00 126 PHE A N 1
ATOM 1059 C CA . PHE A 1 126 ? -7.883 -0.242 -7.254 1.00 97.00 126 PHE A CA 1
ATOM 1060 C C . PHE A 1 126 ? -8.501 -1.441 -7.980 1.00 97.00 126 PHE A C 1
ATOM 1062 O O . PHE A 1 126 ? -9.440 -1.253 -8.760 1.00 97.00 126 PHE A O 1
ATOM 1069 N N . TYR A 1 127 ? -8.026 -2.651 -7.693 1.00 96.06 127 TYR A N 1
ATOM 1070 C CA . TYR A 1 127 ? -8.444 -3.896 -8.339 1.00 96.06 127 TYR A CA 1
ATOM 1071 C C . TYR A 1 127 ? -9.067 -4.923 -7.384 1.00 96.06 127 TYR A C 1
ATOM 1073 O O . TYR A 1 127 ? -9.680 -5.879 -7.856 1.00 96.06 127 TYR A O 1
ATOM 1081 N N . GLY A 1 128 ? -8.996 -4.706 -6.067 1.00 94.81 128 GLY A N 1
ATOM 1082 C CA . GLY A 1 128 ? -9.558 -5.606 -5.058 1.00 94.81 128 GLY A CA 1
ATOM 1083 C C . GLY A 1 128 ? -8.593 -6.703 -4.604 1.00 94.81 128 GLY A C 1
ATOM 1084 O O . GLY A 1 128 ? -7.390 -6.649 -4.856 1.00 94.81 128 GLY A O 1
ATOM 1085 N N . ASP A 1 129 ? -9.129 -7.690 -3.889 1.00 94.50 129 ASP A N 1
ATOM 1086 C CA . ASP A 1 129 ? -8.331 -8.706 -3.198 1.00 94.50 129 ASP A CA 1
ATOM 1087 C C . ASP A 1 129 ? -7.376 -9.471 -4.131 1.00 94.50 129 ASP A C 1
ATOM 1089 O O . ASP A 1 129 ? -7.739 -9.883 -5.236 1.00 94.50 129 ASP A O 1
ATOM 1093 N N . ILE A 1 130 ? -6.157 -9.713 -3.644 1.00 94.31 130 ILE A N 1
ATOM 1094 C CA . ILE A 1 130 ? -5.149 -10.542 -4.316 1.00 94.31 130 ILE A CA 1
ATOM 1095 C C . ILE A 1 130 ? -5.563 -12.016 -4.152 1.00 94.31 130 ILE A C 1
ATOM 1097 O O . ILE A 1 130 ? -5.668 -12.491 -3.016 1.00 94.31 130 ILE A O 1
ATOM 1101 N N . PRO A 1 131 ? -5.818 -12.770 -5.240 1.00 93.31 131 PRO A N 1
ATOM 1102 C CA . PRO A 1 131 ? -6.231 -14.163 -5.128 1.00 93.31 131 PRO A CA 1
ATOM 1103 C C . PRO A 1 131 ? -5.150 -15.049 -4.498 1.00 93.31 131 PRO A C 1
ATOM 1105 O O . PRO A 1 131 ? -3.953 -14.830 -4.669 1.00 93.31 131 PRO A O 1
ATOM 1108 N N . ASN A 1 132 ? -5.566 -16.118 -3.818 1.00 90.12 132 ASN A N 1
ATOM 1109 C CA . ASN A 1 132 ? -4.627 -17.063 -3.211 1.00 90.12 132 ASN A CA 1
ATOM 1110 C C . ASN A 1 132 ? -3.662 -17.656 -4.250 1.00 90.12 132 ASN A 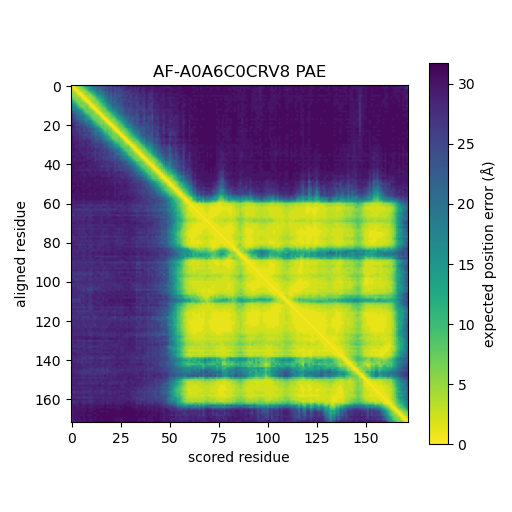C 1
ATOM 1112 O O . ASN A 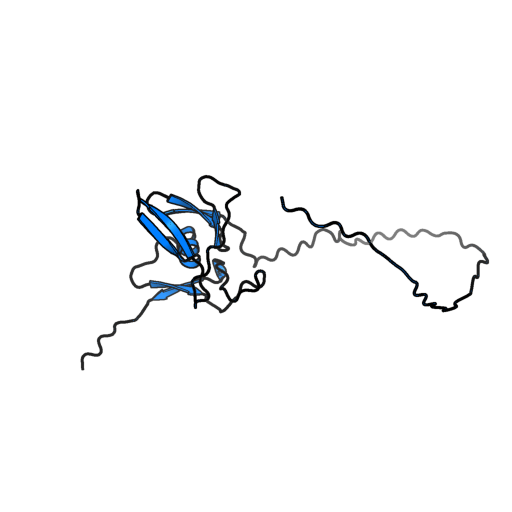1 132 ? -4.091 -18.159 -5.290 1.00 90.12 132 ASN A O 1
ATOM 1116 N N . GLY A 1 133 ? -2.367 -17.644 -3.931 1.00 90.50 133 GLY A N 1
ATOM 1117 C CA . GLY A 1 133 ? -1.307 -18.127 -4.821 1.00 90.50 133 GLY A CA 1
ATOM 1118 C C . GLY A 1 133 ? -0.889 -17.127 -5.904 1.00 90.50 133 GLY A C 1
ATOM 1119 O O . GLY A 1 133 ? -0.104 -17.489 -6.778 1.00 90.50 133 GLY A O 1
ATOM 1120 N N . TRP A 1 134 ? -1.401 -15.897 -5.858 1.00 93.88 134 TRP A N 1
ATOM 1121 C CA . TRP A 1 134 ? -0.961 -14.793 -6.702 1.00 93.88 134 TRP A CA 1
ATOM 1122 C C . TRP A 1 134 ? -0.200 -13.755 -5.883 1.00 93.88 134 TRP A C 1
ATOM 1124 O O . TRP A 1 134 ? -0.423 -13.608 -4.683 1.00 93.88 134 TRP A O 1
ATOM 1134 N N . GLU A 1 135 ? 0.688 -13.037 -6.557 1.00 93.88 135 GLU A N 1
ATOM 1135 C CA . GLU A 1 135 ? 1.514 -11.981 -5.984 1.00 93.88 135 GLU A CA 1
ATOM 1136 C C . GLU A 1 135 ? 1.491 -10.766 -6.902 1.00 93.88 135 GLU A C 1
ATOM 1138 O O . GLU A 1 135 ? 1.434 -10.904 -8.126 1.00 93.88 135 GLU A O 1
ATOM 1143 N N . VAL A 1 136 ? 1.528 -9.579 -6.305 1.00 95.00 136 VAL A N 1
ATOM 1144 C CA . VAL A 1 136 ? 1.689 -8.324 -7.035 1.00 95.00 136 VAL A CA 1
ATOM 1145 C C . VAL A 1 136 ? 3.180 -8.027 -7.143 1.00 95.00 136 VAL A C 1
ATOM 1147 O O . VAL A 1 136 ? 3.945 -8.240 -6.206 1.00 95.00 136 VAL A O 1
ATOM 1150 N N . GLY A 1 137 ? 3.618 -7.520 -8.286 1.00 92.62 137 GLY A N 1
ATOM 1151 C CA . GLY A 1 137 ? 4.977 -7.027 -8.443 1.00 92.62 137 GLY A CA 1
ATOM 1152 C C . GLY A 1 137 ? 5.085 -5.963 -9.512 1.00 92.62 137 GLY A C 1
ATOM 1153 O O . GLY A 1 137 ? 4.099 -5.535 -10.109 1.00 92.62 137 GLY A O 1
ATOM 1154 N N . HIS A 1 138 ? 6.315 -5.519 -9.723 1.00 92.75 138 HIS A N 1
ATOM 1155 C CA . HIS A 1 138 ? 6.627 -4.418 -10.619 1.00 92.75 138 HIS A CA 1
ATOM 1156 C C . HIS A 1 138 ? 6.949 -4.943 -12.018 1.00 92.75 138 HIS A C 1
ATOM 1158 O O . HIS A 1 138 ? 7.811 -5.808 -12.171 1.00 92.75 138 HIS A O 1
ATOM 1164 N N . LYS A 1 139 ? 6.268 -4.408 -13.038 1.00 85.88 139 LYS A N 1
ATOM 1165 C CA . LYS A 1 139 ? 6.468 -4.754 -14.459 1.00 85.88 139 LYS A CA 1
ATOM 1166 C C . LYS A 1 139 ? 7.901 -4.504 -14.911 1.00 85.88 139 LYS A C 1
ATOM 1168 O O . LYS A 1 139 ? 8.468 -5.286 -15.666 1.00 85.88 139 LYS A O 1
ATOM 1173 N N . GLU A 1 140 ? 8.473 -3.403 -14.438 1.00 78.00 140 GLU A N 1
ATOM 1174 C CA . GLU A 1 140 ? 9.824 -2.963 -14.753 1.00 78.00 140 GLU A CA 1
ATOM 1175 C C . GLU A 1 140 ? 10.508 -2.447 -13.484 1.00 78.00 140 GLU A C 1
ATOM 1177 O O . GLU A 1 140 ? 9.853 -2.010 -12.534 1.00 78.00 140 GLU A O 1
ATOM 1182 N N . LEU A 1 141 ? 11.843 -2.489 -13.466 1.00 71.19 141 LEU A N 1
ATOM 1183 C CA . LEU A 1 141 ? 12.663 -1.961 -12.373 1.00 71.19 141 LEU A CA 1
ATOM 1184 C C . LEU A 1 141 ? 12.697 -0.426 -12.438 1.00 71.19 141 LEU A C 1
ATOM 1186 O O . LEU A 1 141 ? 13.721 0.167 -12.773 1.00 71.19 141 LEU A O 1
ATOM 1190 N N . ILE A 1 142 ? 11.565 0.214 -12.151 1.00 75.06 142 ILE A N 1
ATOM 1191 C CA . ILE A 1 142 ? 11.447 1.672 -12.132 1.00 75.06 142 ILE A CA 1
ATOM 1192 C C . ILE A 1 142 ? 11.620 2.146 -10.695 1.00 75.06 142 ILE A C 1
ATOM 1194 O O . ILE A 1 142 ? 10.829 1.814 -9.808 1.00 7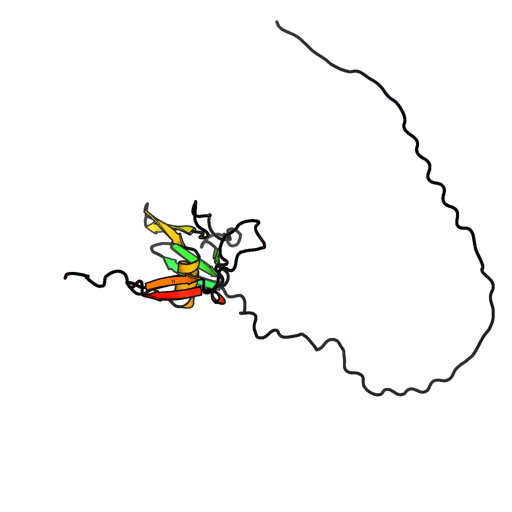5.06 142 ILE A O 1
ATOM 1198 N N . TYR A 1 143 ? 12.679 2.919 -10.476 1.00 75.44 143 TYR A N 1
ATOM 1199 C CA . TYR A 1 143 ? 13.046 3.442 -9.168 1.00 75.44 143 TYR A CA 1
ATOM 1200 C C . TYR A 1 143 ? 12.469 4.840 -8.939 1.00 75.44 143 TYR A C 1
ATOM 1202 O O . TYR A 1 143 ? 12.237 5.601 -9.878 1.00 75.44 143 TYR A O 1
ATOM 1210 N N . ASP A 1 144 ? 12.189 5.171 -7.681 1.00 68.25 144 ASP A N 1
ATOM 1211 C CA . ASP A 1 144 ? 11.787 6.521 -7.287 1.00 68.25 144 ASP A CA 1
ATOM 1212 C C . ASP A 1 144 ? 13.000 7.464 -7.313 1.00 68.25 144 ASP A C 1
ATOM 1214 O O . ASP A 1 144 ? 13.715 7.595 -6.325 1.00 68.25 144 ASP A O 1
ATOM 1218 N N . ASP A 1 145 ? 13.217 8.141 -8.443 1.00 63.31 145 ASP A N 1
ATOM 1219 C CA . ASP A 1 145 ? 14.337 9.077 -8.637 1.00 63.31 145 ASP A CA 1
ATOM 1220 C C . ASP A 1 145 ? 14.281 10.312 -7.717 1.00 63.31 145 ASP A C 1
ATOM 1222 O O . ASP A 1 145 ? 15.265 11.040 -7.581 1.00 63.31 145 ASP A O 1
ATOM 1226 N N . THR A 1 146 ? 13.134 10.581 -7.079 1.00 57.91 146 THR A N 1
ATOM 1227 C CA . THR A 1 146 ? 12.946 11.771 -6.231 1.00 57.91 146 THR A CA 1
ATOM 1228 C C . THR A 1 1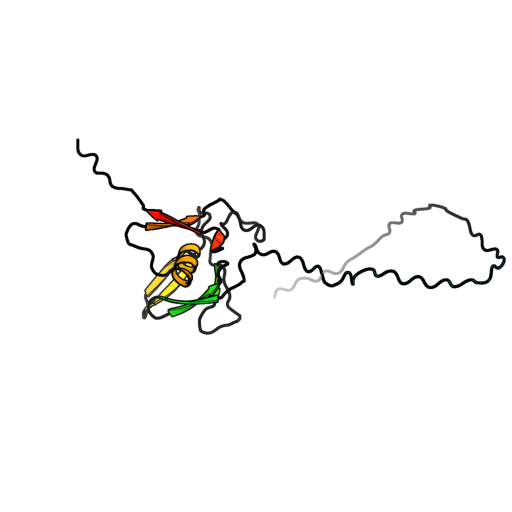46 ? 13.521 11.602 -4.828 1.00 57.91 146 THR A C 1
ATOM 1230 O O . THR A 1 146 ? 13.726 12.575 -4.100 1.00 57.91 146 THR A O 1
ATOM 1233 N N . GLN A 1 147 ? 13.825 10.366 -4.445 1.00 56.22 147 GLN A N 1
ATOM 1234 C CA . GLN A 1 147 ? 14.442 10.021 -3.177 1.00 56.22 147 GLN A CA 1
ATOM 1235 C C . GLN A 1 147 ? 15.689 9.232 -3.546 1.00 56.22 147 GLN A C 1
ATOM 1237 O O . GLN A 1 147 ? 15.532 8.229 -4.210 1.00 56.22 147 GLN A O 1
ATOM 1242 N N . PHE A 1 148 ? 16.900 9.660 -3.165 1.00 52.28 148 PHE A N 1
ATOM 1243 C CA . PHE A 1 148 ? 18.203 9.020 -3.469 1.00 52.28 148 PHE A CA 1
ATOM 1244 C C . PHE A 1 148 ? 18.329 7.557 -2.974 1.00 52.28 148 PHE A C 1
ATOM 1246 O O . PHE A 1 148 ? 19.209 7.203 -2.193 1.00 52.28 148 PHE A O 1
ATOM 1253 N N . ASN A 1 149 ? 17.413 6.700 -3.385 1.00 60.03 149 ASN A N 1
ATOM 1254 C CA . ASN A 1 149 ? 17.027 5.475 -2.742 1.00 60.03 149 ASN A CA 1
ATOM 1255 C C . ASN A 1 149 ? 16.562 4.511 -3.835 1.00 60.03 149 ASN A C 1
ATOM 1257 O O . ASN A 1 149 ? 15.602 4.775 -4.550 1.00 60.03 149 ASN A O 1
ATOM 1261 N N . ASN A 1 150 ? 17.212 3.355 -3.920 1.00 77.31 150 ASN A N 1
ATOM 1262 C CA . ASN A 1 150 ? 16.900 2.305 -4.889 1.00 77.31 150 ASN A CA 1
ATOM 1263 C C . ASN A 1 150 ? 15.611 1.537 -4.508 1.00 77.31 150 ASN A C 1
ATOM 1265 O O . ASN A 1 150 ? 15.647 0.319 -4.325 1.00 77.31 150 ASN A O 1
ATOM 1269 N N . TYR A 1 151 ? 14.482 2.235 -4.342 1.00 86.06 151 TYR A N 1
ATOM 1270 C CA . TYR A 1 151 ? 13.166 1.637 -4.083 1.00 86.06 151 TYR A CA 1
ATOM 1271 C C . TYR A 1 151 ? 12.275 1.711 -5.316 1.00 86.06 151 TYR A C 1
ATOM 1273 O O . TYR A 1 151 ? 12.344 2.682 -6.067 1.00 86.06 151 TYR A O 1
ATOM 1281 N N . TYR A 1 152 ? 11.414 0.711 -5.499 1.00 89.44 152 TYR A N 1
ATOM 1282 C CA . TYR A 1 152 ? 10.464 0.716 -6.607 1.00 89.44 152 TYR A CA 1
ATOM 1283 C C . TYR A 1 152 ? 9.403 1.806 -6.456 1.00 89.44 152 TYR A C 1
ATOM 1285 O O . TYR A 1 152 ? 8.895 2.047 -5.352 1.00 89.44 152 TYR A O 1
ATOM 1293 N N . LYS A 1 153 ? 9.012 2.407 -7.584 1.00 90.50 153 LYS A N 1
ATOM 1294 C CA . LYS A 1 153 ? 7.778 3.196 -7.671 1.00 90.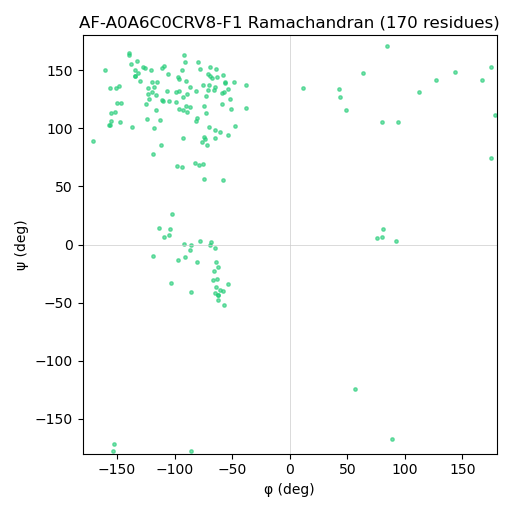50 153 LYS A CA 1
ATOM 1295 C C . LYS A 1 153 ? 6.581 2.280 -7.453 1.00 90.50 153 LYS A C 1
ATOM 1297 O O . LYS A 1 153 ? 6.528 1.185 -7.999 1.00 90.50 153 LYS A O 1
ATOM 1302 N N . ASN A 1 154 ? 5.615 2.716 -6.652 1.00 92.81 154 ASN A N 1
ATOM 1303 C CA . ASN A 1 154 ? 4.406 1.933 -6.374 1.00 92.81 154 ASN A CA 1
ATOM 1304 C C . ASN A 1 154 ? 3.206 2.446 -7.178 1.00 92.81 154 ASN A C 1
ATOM 1306 O O . ASN A 1 154 ? 2.068 2.287 -6.744 1.00 92.81 154 ASN A O 1
ATOM 1310 N N . ASP A 1 155 ? 3.461 3.070 -8.329 1.00 93.38 155 ASP A N 1
ATOM 1311 C CA . ASP A 1 155 ? 2.403 3.575 -9.195 1.00 93.38 155 ASP A CA 1
ATOM 1312 C C . ASP A 1 155 ? 1.679 2.397 -9.844 1.00 93.38 155 ASP A C 1
ATOM 1314 O O . ASP A 1 155 ? 2.312 1.480 -10.368 1.00 93.38 155 ASP A O 1
ATOM 1318 N N . LEU A 1 156 ? 0.346 2.430 -9.817 1.00 94.44 156 LEU A N 1
ATOM 1319 C CA . LEU A 1 156 ? -0.529 1.350 -10.276 1.00 94.44 156 LEU A CA 1
ATOM 1320 C C . LEU A 1 156 ? -0.209 0.911 -11.713 1.00 94.44 156 LEU A C 1
ATOM 1322 O O . LEU A 1 156 ? -0.319 -0.268 -12.040 1.00 94.44 156 LEU A O 1
ATOM 1326 N N . GLU A 1 157 ? 0.210 1.846 -12.568 1.00 92.62 157 GLU A N 1
ATOM 1327 C CA . GLU A 1 157 ? 0.586 1.569 -13.957 1.00 92.62 157 GLU A CA 1
ATOM 1328 C C . GLU A 1 157 ? 1.796 0.630 -14.082 1.00 92.62 157 GLU A C 1
ATOM 1330 O O . GLU A 1 157 ? 1.849 -0.177 -15.017 1.00 92.62 157 GLU A O 1
ATOM 1335 N N . TYR A 1 158 ? 2.703 0.645 -13.102 1.00 92.38 158 TYR A N 1
ATOM 1336 C CA . TYR A 1 158 ? 3.882 -0.219 -13.044 1.00 92.38 158 TYR A CA 1
ATOM 1337 C C . TYR A 1 158 ? 3.646 -1.523 -12.284 1.00 92.38 158 TYR A C 1
ATOM 1339 O O . TYR A 1 158 ? 4.571 -2.326 -12.183 1.00 92.38 158 TYR A O 1
ATOM 1347 N N . LEU A 1 159 ? 2.436 -1.762 -11.771 1.00 94.19 159 LEU A N 1
ATOM 1348 C CA . LEU A 1 159 ? 2.097 -2.988 -11.053 1.00 94.19 159 LEU A CA 1
ATOM 1349 C C . LEU A 1 159 ? 1.428 -4.010 -11.971 1.00 94.19 159 LEU A C 1
ATOM 1351 O O . LEU A 1 159 ? 0.611 -3.666 -12.829 1.00 94.19 159 LEU A O 1
ATOM 1355 N N . ASP A 1 160 ? 1.759 -5.277 -11.755 1.00 94.06 160 ASP A N 1
ATOM 1356 C CA . ASP A 1 160 ? 1.097 -6.4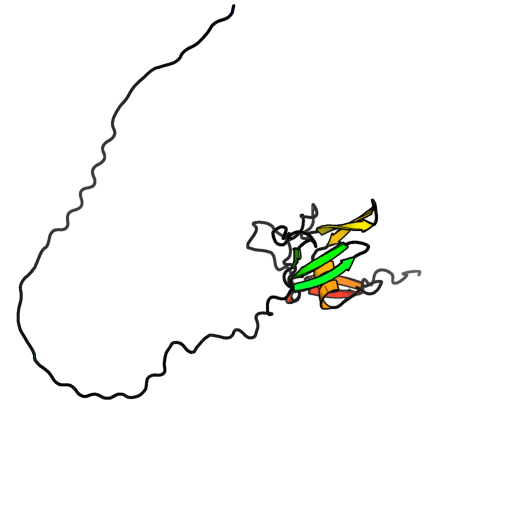32 -12.354 1.00 94.06 160 ASP A CA 1
ATOM 1357 C C . ASP A 1 160 ? 0.940 -7.549 -11.320 1.00 94.06 160 ASP A C 1
ATOM 1359 O O . ASP A 1 160 ? 1.593 -7.532 -10.276 1.00 94.06 160 ASP A O 1
ATOM 1363 N N . ILE A 1 161 ? 0.090 -8.528 -11.615 1.00 93.94 161 ILE A N 1
ATOM 1364 C CA . ILE A 1 161 ? -0.142 -9.687 -10.756 1.00 93.94 161 ILE A CA 1
ATOM 1365 C C . ILE A 1 161 ? 0.247 -10.977 -11.484 1.00 93.94 161 ILE A C 1
ATOM 1367 O O . ILE A 1 161 ? -0.092 -11.185 -12.647 1.00 93.94 161 ILE A O 1
ATOM 1371 N N . TYR A 1 162 ? 0.947 -11.878 -10.802 1.00 90.94 162 TYR A N 1
ATOM 1372 C CA . TYR A 1 162 ? 1.401 -13.150 -11.366 1.00 90.94 162 TYR A CA 1
ATOM 1373 C C . TYR A 1 162 ? 1.134 -14.310 -10.410 1.00 90.94 162 TYR A C 1
ATOM 1375 O O . TYR A 1 162 ? 1.113 -14.159 -9.191 1.00 90.94 162 TYR A O 1
ATOM 1383 N N . THR A 1 163 ? 0.921 -15.501 -10.968 1.00 89.56 163 THR A N 1
ATOM 1384 C CA . THR A 1 163 ? 0.803 -16.731 -10.178 1.00 89.56 163 THR A CA 1
ATOM 1385 C C . THR A 1 163 ? 2.166 -17.144 -9.648 1.00 89.56 163 THR A C 1
ATOM 1387 O O . THR A 1 163 ? 3.092 -17.359 -10.438 1.00 89.56 163 THR A O 1
ATOM 1390 N N . ASN A 1 164 ? 2.268 -17.378 -8.346 1.00 71.94 164 ASN A N 1
ATOM 1391 C CA . ASN A 1 164 ? 3.426 -18.030 -7.763 1.00 71.94 164 ASN A CA 1
ATOM 1392 C C . ASN A 1 164 ? 3.338 -19.542 -8.051 1.00 71.94 164 ASN A C 1
ATOM 1394 O O . ASN A 1 164 ? 2.749 -20.319 -7.298 1.00 71.94 164 ASN A O 1
ATOM 1398 N N . ILE A 1 165 ? 3.873 -19.977 -9.199 1.00 56.62 165 ILE A N 1
ATOM 1399 C CA . ILE A 1 165 ? 3.972 -21.403 -9.548 1.00 56.62 165 ILE A CA 1
ATOM 1400 C C . ILE A 1 165 ? 5.168 -22.004 -8.797 1.00 56.62 165 ILE A C 1
ATOM 1402 O O . ILE A 1 165 ? 6.171 -22.389 -9.394 1.00 56.62 165 ILE A O 1
ATOM 1406 N N . VAL A 1 166 ? 5.072 -22.107 -7.473 1.00 56.44 166 VAL A N 1
ATOM 1407 C CA . VAL A 1 166 ? 6.002 -22.908 -6.667 1.00 56.44 166 VAL A CA 1
ATOM 1408 C C . VAL A 1 166 ? 5.216 -23.999 -5.945 1.00 56.44 166 VAL A C 1
ATOM 1410 O O . VAL A 1 166 ? 4.868 -23.903 -4.775 1.00 56.44 166 VAL A O 1
ATOM 1413 N N . SER A 1 167 ? 4.883 -25.042 -6.709 1.00 46.62 167 SER A N 1
ATOM 1414 C CA . SER A 1 167 ? 4.844 -26.459 -6.297 1.00 46.62 167 SER A CA 1
ATOM 1415 C C . SER A 1 167 ? 4.284 -27.306 -7.446 1.00 46.62 167 SER A C 1
ATOM 1417 O O . SER A 1 167 ? 3.154 -27.782 -7.432 1.00 46.62 167 SER A O 1
ATOM 1419 N N . ARG A 1 168 ? 5.095 -27.522 -8.490 1.00 43.47 168 ARG A N 1
ATOM 1420 C CA . ARG A 1 168 ? 4.995 -28.798 -9.204 1.00 43.47 168 ARG A CA 1
ATOM 1421 C C . ARG A 1 168 ? 5.803 -29.788 -8.389 1.00 43.47 168 ARG A C 1
ATOM 1423 O O . ARG A 1 168 ? 7.028 -29.702 -8.371 1.00 43.47 168 ARG A O 1
ATOM 1430 N N . ASP A 1 169 ? 5.098 -30.673 -7.700 1.00 46.56 169 ASP A N 1
ATOM 1431 C CA . ASP A 1 169 ? 5.656 -31.879 -7.109 1.00 46.56 169 ASP A CA 1
ATOM 1432 C C . ASP A 1 169 ? 6.520 -32.601 -8.151 1.00 46.56 169 ASP A C 1
ATOM 1434 O O . ASP A 1 169 ? 6.020 -33.292 -9.039 1.00 46.56 169 ASP A O 1
ATOM 1438 N N . PHE A 1 170 ? 7.837 -32.449 -8.044 1.00 46.81 170 PHE A N 1
ATOM 1439 C CA . PHE A 1 170 ? 8.779 -33.404 -8.608 1.00 46.81 170 PHE A CA 1
ATOM 1440 C C . PHE A 1 170 ? 8.906 -34.560 -7.616 1.00 46.81 170 PHE A C 1
ATOM 1442 O O . PHE A 1 170 ? 9.925 -34.719 -6.955 1.00 46.81 170 PHE A O 1
ATOM 1449 N N . ASN A 1 171 ? 7.844 -35.357 -7.503 1.00 44.69 171 ASN A N 1
ATOM 1450 C CA . ASN A 1 171 ? 7.965 -36.728 -7.026 1.00 44.69 171 ASN A CA 1
ATOM 1451 C C . ASN A 1 171 ? 8.136 -37.616 -8.263 1.00 44.69 171 ASN A C 1
ATOM 1453 O O . ASN A 1 171 ? 7.154 -38.017 -8.889 1.00 44.69 171 ASN A O 1
ATOM 1457 N N . MET A 1 172 ? 9.397 -37.855 -8.633 1.00 41.69 172 MET A N 1
ATOM 1458 C CA . MET A 1 172 ? 9.805 -39.050 -9.378 1.00 41.69 172 MET A CA 1
ATOM 1459 C C . MET A 1 172 ? 10.355 -40.070 -8.390 1.00 41.69 172 MET A C 1
ATOM 1461 O O . MET A 1 172 ? 11.122 -39.646 -7.497 1.00 41.69 172 MET A O 1
#

Sequence (172 aa):
MTRLNEYEDYYGHDGYYDYDSDHTYSNDENDEDFIYDAEFNIDSYEDPDDIIYKDETQSRFEWRSITIGDTTLQISNTGAIQYPNSIFNITYGNPVPGTPYRCIAVKFNQNDYRNYYIHDLVWMAFYGDIPNGWEVGHKELIYDDTQFNNYYKNDLEYLDIYTNIVSRDFNM

Radius of gyration: 32.82 Å; Cα contacts (8 Å, |Δi|>4): 209; chains: 1; bounding box: 55×100×89 Å

Foldseek 3Di:
DDDDDDDDDDDDDDDDDDDDDDDDDDDDDDDDDDDDDDDDDPPDDDDPPPPPPPPVPDDPWDWFWDDAAPFIWIAILFLWIDGPPDPPPIDSADDDPPDLWGWDWDDNDDPDTDIDTSLLVSCCRPPNDADPQKDKDFQDQDADPVDPGSHRGSRNVRIDMDGNPPDPPPPD